Protein AF-A0A1X2G794-F1 (afdb_monomer_lite)

Foldseek 3Di:
DDDDDDDPDPPAALAADPCLVVVNDPCPPVDSHDNQQQSEADLCCLVVVDDPCPPVDSYHPPDDDPVNLVRLQVVQEADLCCLQVVDDPCPPSDSHDNDDDDPVVSVVVLVVFQADLCCLPVVDDPCPPSDSGDNDDDDPVSNVVSVVVVVVVVVD

InterPro domains:
  IPR000571 Zinc finger, CCCH-type [PF00642] (38-62)
  IPR000571 Zinc finger, CCCH-type [PS50103] (11-38)
  IPR000571 Zinc finger, CCCH-type [PS50103] (41-64)
  IPR000571 Zinc finger, CCCH-type [PS50103] (78-101)
  IPR000571 Zinc finger, CCCH-type [PS50103] (110-138)
  IPR000571 Zinc finger, CCCH-type [SM00356] (11-37)
  IPR000571 Zinc finger, CCCH-type [SM00356] (38-63)
  IPR000571 Zinc finger, CCCH-type [SM00356] (75-100)
  IPR000571 Zinc finger, CCCH-type [SM00356] (112-137)
  IPR036855 Zinc finger, CCCH-type superfamily [SSF90229] (11-36)
  IPR036855 Zinc finger, CCCH-type superfamily [SSF90229] (41-74)
  IPR036855 Zinc finger, CCCH-type superfamily [SSF90229] (78-112)
  IPR036855 Zinc finger, CCCH-type superfamily [SSF90229] (115-147)
  IPR041367 E3 ligase, CCCH-type zinc finger [PF18044] (15-36)
  IPR045124 Protein suppressor of sable-like [PTHR13119] (11-75)

Sequence (156 aa):
MKVPGHCNLPPRPTKLCKLFKSGSCSRGTNCAFSHDLKSQPCRFFFVGGECAAGDICSFSHEPLDNLGRQQLHEMTGPCRFYHFKGYCNMGDKCVFSHQPISSEKRAEMEQSLKPCKFYHIHGKCDIGENCFYLHGEATPESISNLHEEYDNFSSH

pLDDT: mean 86.46, std 13.09, range [35.19, 96.81]

Secondary structure (DSSP, 8-state):
--PPP---PPPPPSSB-HHHHTT----GGG-SSB--GGGSB-HHHHHHS--TTGGG-SSB-SPP-HHHHHHHHHHH-B-HHHHHHS--TTGGG-SSB-S---HHHHHHHHHTSPB-HHHHHHS--TTGGG-SSB-S---HHHHHHHHHHHHHHHT-

Structure (mmCIF, N/CA/C/O backbone):
data_AF-A0A1X2G794-F1
#
_entry.id   AF-A0A1X2G794-F1
#
loop_
_atom_site.group_PDB
_atom_site.id
_atom_site.type_symbol
_atom_site.label_atom_id
_atom_site.label_alt_id
_atom_site.label_comp_id
_atom_site.label_asym_id
_atom_site.label_entity_id
_atom_site.label_seq_id
_atom_site.pdbx_PDB_ins_code
_atom_site.Cartn_x
_atom_site.Cartn_y
_atom_site.Cartn_z
_atom_site.occupancy
_atom_site.B_iso_or_equiv
_atom_site.auth_seq_id
_atom_site.auth_comp_id
_atom_site.auth_asym_id
_atom_site.auth_atom_id
_atom_site.pdbx_PDB_model_num
ATOM 1 N N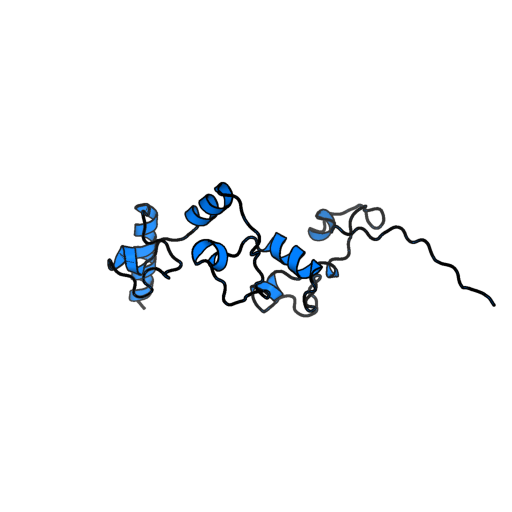 . MET A 1 1 ? 22.256 -32.342 -39.236 1.00 35.75 1 MET A N 1
ATOM 2 C CA . MET A 1 1 ? 21.762 -32.043 -37.874 1.00 35.75 1 MET A CA 1
ATOM 3 C C . MET A 1 1 ? 22.842 -31.248 -37.142 1.00 35.75 1 MET A C 1
ATOM 5 O O . MET A 1 1 ? 23.919 -31.786 -36.938 1.00 35.75 1 MET A O 1
ATOM 9 N N . LYS A 1 2 ? 22.619 -29.960 -36.847 1.00 35.19 2 LYS A N 1
ATOM 10 C CA . LYS A 1 2 ? 23.520 -29.100 -36.053 1.00 35.19 2 LYS A CA 1
ATOM 11 C C . LYS A 1 2 ? 22.662 -28.420 -34.986 1.00 35.19 2 LYS A C 1
ATOM 13 O O . LYS A 1 2 ? 21.820 -27.600 -35.329 1.00 35.19 2 LYS A O 1
ATOM 18 N N . VAL A 1 3 ? 22.836 -28.808 -33.727 1.00 41.78 3 VAL A N 1
ATOM 19 C CA . VAL A 1 3 ? 22.261 -28.107 -32.569 1.00 41.78 3 VAL A CA 1
ATOM 20 C C . VAL A 1 3 ? 23.121 -26.864 -32.281 1.00 41.78 3 VAL A C 1
ATOM 22 O O . VAL A 1 3 ? 24.334 -27.021 -32.130 1.00 41.78 3 VAL A O 1
ATOM 25 N N . PRO A 1 4 ? 22.564 -25.637 -32.260 1.00 47.09 4 PRO A N 1
ATOM 26 C CA . PRO A 1 4 ? 23.323 -24.435 -31.928 1.00 47.09 4 PRO A CA 1
ATOM 27 C C . PRO A 1 4 ? 23.530 -24.310 -30.412 1.00 47.09 4 PRO A C 1
ATOM 29 O O . PRO A 1 4 ? 22.667 -24.674 -29.616 1.00 47.09 4 PRO A O 1
ATOM 32 N N . GLY A 1 5 ? 24.718 -23.826 -30.042 1.00 44.41 5 GLY A N 1
ATOM 33 C CA . GLY A 1 5 ? 25.275 -23.856 -28.692 1.00 44.41 5 GLY A CA 1
ATOM 34 C C . GL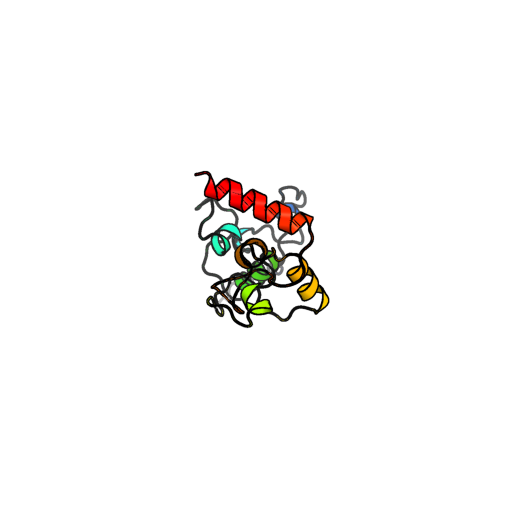Y A 1 5 ? 24.432 -23.166 -27.621 1.00 44.41 5 GLY A C 1
ATOM 35 O O . GLY A 1 5 ? 23.940 -22.054 -27.793 1.00 44.41 5 GLY A O 1
ATOM 36 N N . HIS A 1 6 ? 24.333 -23.828 -26.472 1.00 49.62 6 HIS A N 1
ATOM 37 C CA . HIS A 1 6 ? 23.849 -23.230 -25.239 1.00 49.62 6 HIS A CA 1
ATOM 38 C C . HIS A 1 6 ? 24.934 -22.296 -24.674 1.00 49.62 6 HIS A C 1
ATOM 40 O O . HIS A 1 6 ? 25.973 -22.728 -24.168 1.00 49.62 6 HIS A O 1
ATOM 46 N N . CYS A 1 7 ? 24.715 -20.987 -24.753 1.00 45.72 7 CYS A N 1
ATOM 47 C CA . CYS A 1 7 ? 25.519 -20.029 -24.005 1.00 45.72 7 CYS A CA 1
ATOM 48 C C . CYS A 1 7 ? 25.216 -20.225 -22.511 1.00 45.72 7 CYS A C 1
ATOM 50 O O . CYS A 1 7 ? 24.142 -19.848 -22.047 1.00 45.72 7 CYS A O 1
ATOM 52 N N . ASN A 1 8 ? 26.147 -20.828 -21.765 1.00 51.78 8 ASN A N 1
ATOM 53 C CA . ASN A 1 8 ? 26.119 -20.864 -20.300 1.00 51.78 8 ASN A CA 1
ATOM 54 C C . ASN A 1 8 ? 26.344 -19.438 -19.762 1.00 51.78 8 ASN A C 1
ATOM 56 O O . ASN A 1 8 ? 27.455 -19.078 -19.377 1.00 51.78 8 ASN A O 1
ATOM 60 N N . LEU A 1 9 ? 25.305 -18.599 -19.791 1.00 48.97 9 LEU A N 1
ATOM 61 C CA . LEU A 1 9 ? 25.305 -17.336 -19.058 1.00 48.97 9 LEU A CA 1
ATOM 62 C C . LEU A 1 9 ? 25.240 -17.640 -17.553 1.00 48.97 9 LEU A C 1
ATOM 64 O O . LEU A 1 9 ? 24.439 -18.489 -17.149 1.00 48.97 9 LEU A O 1
ATOM 68 N N . PRO A 1 10 ? 26.038 -16.954 -16.712 1.00 55.94 10 PRO A N 1
ATOM 69 C CA . PRO A 1 10 ? 25.895 -17.065 -15.268 1.00 55.94 10 PRO A CA 1
ATOM 70 C C . PRO A 1 10 ? 24.457 -16.695 -14.867 1.00 55.94 10 PRO A C 1
ATOM 72 O O . PRO A 1 10 ? 23.848 -15.827 -15.509 1.00 55.94 10 PRO A O 1
ATOM 75 N N . PRO A 1 11 ? 23.890 -17.342 -13.832 1.00 59.31 11 PRO A N 1
ATOM 76 C CA . PRO A 1 11 ? 22.534 -17.054 -13.392 1.00 59.31 11 PRO A CA 1
ATOM 77 C C . PRO A 1 11 ? 22.410 -15.561 -13.089 1.00 59.31 11 PRO A C 1
ATOM 79 O O . PRO A 1 11 ? 23.223 -14.996 -12.352 1.00 59.31 11 PRO A O 1
ATOM 82 N N . ARG A 1 12 ? 21.408 -14.909 -13.693 1.00 60.41 12 ARG A N 1
ATOM 83 C CA . ARG A 1 12 ? 21.161 -13.485 -13.456 1.00 60.41 12 ARG A CA 1
ATOM 84 C C . ARG A 1 12 ? 20.931 -13.281 -11.956 1.00 60.41 12 ARG A C 1
ATOM 86 O O . ARG A 1 12 ? 20.115 -14.007 -11.383 1.00 60.41 12 ARG A O 1
ATOM 93 N N . PRO A 1 13 ? 21.617 -12.320 -11.314 1.00 66.56 13 PRO A N 1
ATOM 94 C CA . PRO A 1 13 ? 21.385 -12.035 -9.909 1.00 66.56 13 PRO A CA 1
ATOM 95 C C . PRO A 1 13 ? 19.902 -11.733 -9.679 1.00 66.56 13 PRO A C 1
ATOM 97 O O . PRO A 1 13 ? 19.333 -10.875 -10.345 1.00 66.56 13 PRO A O 1
ATOM 100 N N . THR A 1 14 ? 19.260 -12.435 -8.751 1.00 70.44 14 THR A N 1
ATOM 101 C CA . THR A 1 14 ? 17.817 -12.277 -8.494 1.00 70.44 14 THR A CA 1
ATOM 102 C C . THR A 1 14 ? 17.508 -11.108 -7.562 1.00 70.44 14 THR A C 1
ATOM 104 O O . THR A 1 14 ? 16.396 -10.588 -7.560 1.00 70.44 14 THR A O 1
ATOM 107 N N . LYS A 1 15 ? 18.495 -10.668 -6.770 1.00 84.62 15 LYS A N 1
ATOM 108 C CA . LYS A 1 15 ? 18.364 -9.542 -5.839 1.00 84.62 15 LYS A CA 1
ATOM 109 C C . LYS A 1 15 ? 18.882 -8.253 -6.464 1.00 84.62 15 LYS A C 1
ATOM 111 O O . LYS A 1 15 ? 20.007 -8.208 -6.967 1.00 84.62 15 LYS A O 1
ATOM 116 N N . LEU A 1 16 ? 18.078 -7.195 -6.371 1.00 89.12 16 LEU A N 1
ATOM 117 C CA . LEU A 1 16 ? 18.432 -5.867 -6.859 1.00 89.12 16 LEU A CA 1
ATOM 118 C C . LEU A 1 16 ? 19.566 -5.245 -6.028 1.00 89.12 16 LEU A C 1
ATOM 120 O O . LEU A 1 16 ? 19.574 -5.291 -4.795 1.00 89.12 16 LEU A O 1
ATOM 124 N N . CYS A 1 17 ? 20.513 -4.612 -6.711 1.00 91.94 17 CYS A N 1
ATOM 125 C CA . CYS A 1 17 ? 21.590 -3.853 -6.101 1.00 91.94 17 CYS A CA 1
ATOM 126 C C . CYS A 1 17 ? 21.033 -2.597 -5.424 1.00 91.94 17 CYS A C 1
ATOM 128 O O . CYS A 1 17 ? 20.645 -1.633 -6.087 1.00 91.94 17 CYS A O 1
ATOM 130 N N . LYS A 1 18 ? 21.050 -2.576 -4.088 1.00 90.94 18 LYS A N 1
ATOM 131 C CA . LYS A 1 18 ? 20.590 -1.421 -3.298 1.00 90.94 18 LYS A CA 1
ATOM 132 C C . LYS A 1 18 ? 21.370 -0.140 -3.623 1.00 90.94 18 LYS A C 1
ATOM 134 O O . LYS A 1 18 ? 20.767 0.921 -3.711 1.00 90.94 18 LYS A O 1
ATOM 139 N N . LEU A 1 19 ? 22.680 -0.255 -3.866 1.00 93.19 19 LEU A N 1
ATOM 140 C CA . LEU A 1 19 ? 23.532 0.881 -4.239 1.00 93.19 19 LEU A CA 1
ATOM 141 C C . LEU A 1 19 ? 23.229 1.392 -5.649 1.00 93.19 19 LEU A C 1
ATOM 143 O O . LEU A 1 19 ? 23.341 2.581 -5.905 1.00 93.19 19 LEU A O 1
ATOM 147 N N . PHE A 1 20 ? 22.851 0.514 -6.580 1.00 92.94 20 PHE A N 1
ATOM 148 C CA . PHE A 1 20 ? 22.470 0.944 -7.925 1.00 92.94 20 PHE A CA 1
ATOM 149 C C . PHE A 1 20 ? 21.109 1.631 -7.895 1.00 92.94 20 PHE A C 1
ATOM 151 O O . PHE A 1 20 ? 20.944 2.682 -8.501 1.00 92.94 20 PHE A O 1
ATOM 158 N N . LYS A 1 21 ? 20.170 1.097 -7.101 1.00 90.19 21 LYS A N 1
ATOM 159 C CA . LYS A 1 21 ? 18.869 1.724 -6.845 1.00 90.19 21 LYS A CA 1
ATOM 160 C C . LYS A 1 21 ? 19.006 3.153 -6.303 1.00 90.19 21 LYS A C 1
ATOM 162 O O . LYS A 1 21 ? 18.188 3.994 -6.651 1.00 90.19 21 LYS A O 1
ATOM 167 N N . SER A 1 22 ? 20.021 3.430 -5.479 1.00 90.31 22 SER A N 1
ATOM 168 C CA . SER A 1 22 ? 20.318 4.778 -4.966 1.00 90.31 22 SER A CA 1
ATOM 169 C C . SER A 1 22 ? 21.245 5.610 -5.864 1.00 90.31 22 SER A C 1
ATOM 171 O O . SER A 1 22 ? 21.593 6.726 -5.492 1.00 90.31 22 SER A O 1
ATOM 173 N N . GLY A 1 23 ? 21.690 5.082 -7.010 1.00 91.06 23 GLY A N 1
ATOM 174 C CA . GLY A 1 23 ? 22.611 5.765 -7.928 1.00 91.06 23 GLY A CA 1
ATOM 175 C C . GLY A 1 23 ? 24.082 5.795 -7.489 1.00 91.06 23 GLY A C 1
ATOM 176 O O . GLY A 1 23 ? 24.887 6.488 -8.098 1.00 91.06 23 GLY A O 1
ATOM 177 N N . SER A 1 24 ? 24.466 5.050 -6.451 1.00 94.56 24 SER A N 1
ATOM 178 C CA . SER A 1 24 ? 25.805 5.090 -5.833 1.00 94.56 24 SER A CA 1
ATOM 179 C C . SER A 1 24 ? 26.680 3.868 -6.154 1.00 94.56 24 SER A C 1
ATOM 181 O O . SER A 1 24 ? 27.757 3.702 -5.582 1.00 94.56 24 SER A O 1
ATOM 183 N N . CYS A 1 25 ? 26.228 2.955 -7.020 1.00 94.50 25 CYS A N 1
ATOM 184 C CA . CYS A 1 25 ? 26.998 1.757 -7.359 1.00 94.50 25 CYS A CA 1
ATOM 185 C C . CYS A 1 25 ? 28.111 2.063 -8.368 1.00 94.50 25 CYS A C 1
ATOM 187 O O . CYS A 1 25 ? 27.838 2.360 -9.526 1.00 94.50 25 CYS A O 1
ATOM 189 N N . SER A 1 26 ? 29.366 1.875 -7.959 1.00 94.88 26 SER A N 1
ATOM 190 C CA . SER A 1 26 ? 30.551 2.000 -8.823 1.00 94.88 26 SER A CA 1
ATOM 191 C C . SER A 1 26 ? 31.018 0.676 -9.445 1.00 94.88 26 SER A C 1
ATOM 193 O O . SER A 1 26 ? 31.964 0.658 -10.226 1.00 94.88 26 SER A O 1
ATOM 195 N N . ARG A 1 27 ? 30.370 -0.453 -9.117 1.00 91.38 27 ARG A N 1
ATOM 196 C CA . ARG A 1 27 ? 30.805 -1.799 -9.544 1.00 91.38 27 ARG A CA 1
ATOM 197 C C . ARG A 1 27 ? 30.463 -2.136 -10.999 1.00 91.38 27 ARG A C 1
ATOM 199 O O . ARG A 1 27 ? 30.953 -3.140 -11.509 1.00 91.38 27 ARG A O 1
ATOM 206 N N . GLY A 1 28 ? 29.632 -1.325 -11.660 1.00 86.88 28 GLY A N 1
ATOM 207 C CA . GLY A 1 28 ? 29.249 -1.524 -13.060 1.00 86.88 28 GLY A CA 1
ATOM 208 C C . GLY A 1 28 ? 28.729 -2.939 -13.328 1.00 86.88 28 GLY A C 1
ATOM 209 O O . GLY A 1 28 ? 27.932 -3.472 -12.557 1.00 86.88 28 GLY A O 1
ATOM 210 N N . THR A 1 29 ? 29.216 -3.564 -14.398 1.00 86.50 29 THR A N 1
ATOM 211 C CA . THR A 1 29 ? 28.873 -4.942 -14.790 1.00 86.50 29 THR A CA 1
ATOM 212 C C . THR A 1 29 ? 29.458 -6.014 -13.869 1.00 86.50 29 THR A C 1
ATOM 214 O O . THR A 1 29 ? 28.998 -7.149 -13.899 1.00 86.50 29 THR A O 1
ATOM 217 N N . ASN A 1 30 ? 30.437 -5.666 -13.028 1.00 88.19 30 ASN A N 1
ATOM 218 C CA . ASN A 1 30 ? 31.047 -6.577 -12.052 1.00 88.19 30 ASN A CA 1
ATOM 219 C C . ASN A 1 30 ? 30.270 -6.618 -10.725 1.00 88.19 30 ASN A C 1
ATOM 221 O O . ASN A 1 30 ? 30.728 -7.200 -9.740 1.00 88.19 30 ASN A O 1
ATOM 225 N N . CYS A 1 31 ? 29.109 -5.963 -10.654 1.00 89.50 31 CYS A N 1
ATOM 226 C CA . CYS A 1 31 ? 28.261 -6.017 -9.478 1.00 89.50 31 CYS A CA 1
ATOM 227 C C . CYS A 1 31 ? 27.603 -7.397 -9.350 1.00 89.50 31 CYS A C 1
ATOM 229 O O . CYS A 1 31 ? 26.920 -7.853 -10.260 1.00 89.50 31 CYS A O 1
ATOM 231 N N . ALA A 1 32 ? 27.739 -8.034 -8.185 1.00 89.25 32 ALA A N 1
ATOM 232 C CA . ALA A 1 32 ? 27.111 -9.328 -7.902 1.00 89.25 32 ALA A CA 1
ATOM 233 C C . ALA A 1 32 ? 25.572 -9.268 -7.771 1.00 89.25 32 ALA A C 1
ATOM 235 O O . ALA A 1 32 ? 24.928 -10.293 -7.568 1.00 89.25 32 ALA A O 1
ATOM 236 N N . PHE A 1 33 ? 24.982 -8.074 -7.848 1.00 90.69 33 PHE A N 1
ATOM 237 C CA . PHE A 1 33 ? 23.552 -7.824 -7.694 1.00 90.69 33 PHE A CA 1
ATOM 238 C C . PHE A 1 33 ? 22.969 -7.235 -8.979 1.00 90.69 33 PHE A C 1
ATOM 240 O O . PHE A 1 33 ? 23.673 -6.586 -9.750 1.00 90.69 33 PHE A O 1
ATOM 247 N N . SER A 1 34 ? 21.664 -7.408 -9.188 1.00 89.25 34 SER A N 1
ATOM 248 C CA . SER A 1 34 ? 21.002 -6.952 -10.410 1.00 89.25 34 SER A CA 1
ATOM 249 C C . SER A 1 34 ? 20.936 -5.431 -10.473 1.00 89.25 34 SER A C 1
ATOM 251 O O . SER A 1 34 ? 20.600 -4.774 -9.487 1.00 89.25 34 SER A O 1
ATOM 253 N N . HIS A 1 35 ? 21.233 -4.868 -11.640 1.00 91.94 35 HIS A N 1
ATOM 254 C CA . HIS A 1 35 ? 20.990 -3.459 -11.963 1.00 91.94 35 HIS A CA 1
ATOM 255 C C . HIS A 1 35 ? 19.702 -3.276 -12.786 1.00 91.94 35 HIS A C 1
ATOM 257 O O . HIS A 1 35 ? 19.391 -2.174 -13.223 1.00 91.94 35 HIS A O 1
ATOM 263 N N . ASP A 1 36 ? 18.932 -4.345 -12.989 1.00 91.06 36 ASP A N 1
ATOM 264 C CA . ASP A 1 36 ? 17.662 -4.289 -13.702 1.00 91.06 36 ASP A CA 1
ATOM 265 C C . ASP A 1 36 ? 16.546 -3.789 -12.774 1.00 91.06 36 ASP A C 1
ATOM 267 O O . ASP A 1 36 ? 15.902 -4.567 -12.069 1.00 91.06 36 ASP A O 1
ATOM 271 N N . LEU A 1 37 ? 16.318 -2.474 -12.753 1.00 91.75 37 LEU A N 1
ATOM 272 C CA . LEU A 1 37 ? 15.247 -1.860 -11.958 1.00 91.75 37 LEU A CA 1
ATOM 273 C C . LEU A 1 37 ? 13.846 -2.272 -12.435 1.00 91.75 37 LEU A C 1
ATOM 275 O O . LEU A 1 37 ? 12.920 -2.297 -11.622 1.00 91.75 37 LEU A O 1
ATOM 279 N N . LYS A 1 38 ? 13.698 -2.675 -13.705 1.00 91.31 38 LYS A N 1
ATOM 280 C CA . LYS A 1 38 ? 12.435 -3.177 -14.263 1.00 91.31 38 LYS A CA 1
ATOM 281 C C . LYS A 1 38 ? 12.082 -4.569 -13.747 1.00 91.31 38 LYS A C 1
ATOM 283 O O . LYS A 1 38 ? 10.930 -4.969 -13.843 1.00 91.31 38 LYS A O 1
ATOM 288 N N . SER A 1 39 ? 13.015 -5.269 -13.104 1.00 88.56 39 SER A N 1
ATOM 289 C CA . SER A 1 39 ? 12.715 -6.505 -12.370 1.00 88.56 39 SER A CA 1
ATOM 290 C C . SER A 1 39 ? 11.984 -6.285 -11.036 1.00 88.56 39 SER A C 1
ATOM 292 O O . SER A 1 39 ? 11.666 -7.258 -10.358 1.00 88.56 39 SER A O 1
ATOM 294 N N . GLN A 1 40 ? 11.758 -5.033 -10.613 1.00 91.75 40 GLN A N 1
ATOM 295 C CA . GLN A 1 40 ? 11.012 -4.697 -9.398 1.00 91.75 40 GLN A CA 1
ATOM 296 C C . GLN A 1 40 ? 9.737 -3.915 -9.736 1.00 91.75 40 GLN A C 1
ATOM 298 O O . GLN A 1 40 ? 9.780 -3.007 -10.573 1.00 91.75 40 GLN A O 1
ATOM 303 N N . PRO A 1 41 ? 8.616 -4.185 -9.050 1.00 95.12 41 PRO A N 1
ATOM 304 C CA . PRO A 1 41 ? 7.388 -3.431 -9.247 1.00 95.12 41 PRO A CA 1
ATOM 305 C C . PRO A 1 41 ? 7.512 -2.005 -8.705 1.00 95.12 41 PRO A C 1
ATOM 307 O O . PRO A 1 41 ? 8.135 -1.746 -7.671 1.00 95.12 41 PRO A O 1
ATOM 310 N N . CYS A 1 42 ? 6.874 -1.058 -9.382 1.00 95.88 42 CYS A N 1
ATOM 311 C CA . CYS A 1 42 ? 6.789 0.316 -8.916 1.00 95.88 42 CYS A CA 1
ATOM 312 C C . CYS A 1 42 ? 5.804 0.414 -7.753 1.00 95.88 42 CYS A C 1
ATOM 314 O O . CYS A 1 42 ? 4.587 0.386 -7.939 1.00 95.88 42 CYS A O 1
ATOM 316 N N . ARG A 1 43 ? 6.328 0.593 -6.539 1.00 95.19 43 ARG A N 1
ATOM 317 C CA . ARG A 1 43 ? 5.498 0.784 -5.344 1.00 95.19 43 ARG A CA 1
ATOM 318 C C . ARG A 1 43 ? 4.450 1.886 -5.536 1.00 95.19 43 ARG A C 1
ATOM 320 O O . ARG A 1 43 ? 3.308 1.687 -5.150 1.00 95.19 43 ARG A O 1
ATOM 327 N N . PHE A 1 44 ? 4.835 3.038 -6.084 1.00 95.69 44 PHE A N 1
ATOM 328 C CA . PHE A 1 44 ? 3.933 4.187 -6.201 1.00 95.69 44 PHE A CA 1
ATOM 329 C C . PHE A 1 44 ? 2.762 3.898 -7.133 1.00 95.69 44 PHE A C 1
ATOM 331 O O . PHE A 1 44 ? 1.626 4.129 -6.743 1.00 95.69 44 PHE A O 1
ATOM 338 N N . PHE A 1 45 ? 3.032 3.275 -8.280 1.00 96.81 45 PHE A N 1
ATOM 339 C CA . PHE A 1 45 ? 1.992 2.867 -9.215 1.00 96.81 45 PHE A CA 1
ATOM 340 C C . PHE A 1 45 ? 0.994 1.895 -8.577 1.00 96.81 45 PHE A C 1
ATOM 342 O O . PHE A 1 45 ? -0.208 2.121 -8.632 1.00 96.81 45 PHE A O 1
ATOM 349 N N . PHE A 1 46 ? 1.475 0.843 -7.906 1.00 95.50 46 PHE A N 1
ATOM 350 C CA . PHE A 1 46 ? 0.573 -0.163 -7.339 1.00 95.50 46 PHE A CA 1
ATOM 351 C C . PHE A 1 46 ? -0.137 0.293 -6.061 1.00 95.50 46 PHE A C 1
ATOM 353 O O . PHE A 1 46 ? -1.275 -0.099 -5.830 1.00 95.50 46 PHE A O 1
ATOM 360 N N . VAL A 1 47 ? 0.507 1.104 -5.219 1.00 94.25 47 VAL A N 1
ATOM 361 C CA . VAL A 1 47 ? -0.091 1.574 -3.957 1.00 94.25 47 VAL A CA 1
ATOM 362 C C . VAL A 1 47 ? -0.964 2.809 -4.169 1.00 94.25 47 VAL A C 1
ATOM 364 O O . VAL A 1 47 ? -2.019 2.913 -3.553 1.00 94.25 47 VAL A O 1
ATOM 367 N N . GLY A 1 48 ? -0.517 3.749 -5.001 1.00 90.75 48 GLY A N 1
ATOM 368 C CA . GLY A 1 48 ? -1.198 5.018 -5.260 1.00 90.75 48 GLY A CA 1
ATOM 369 C C . GLY A 1 48 ? -2.115 5.002 -6.482 1.00 90.75 48 GLY A C 1
ATOM 370 O O . GLY A 1 48 ? -2.891 5.932 -6.653 1.00 90.75 48 GLY A O 1
ATOM 371 N N . GLY A 1 49 ? -2.035 3.977 -7.334 1.00 91.38 49 GLY A N 1
ATOM 372 C CA . GLY A 1 49 ? -2.763 3.900 -8.606 1.00 91.38 49 GLY A CA 1
ATOM 373 C C . GLY A 1 49 ? -2.094 4.666 -9.752 1.00 91.38 49 GLY A C 1
ATOM 374 O O . GLY A 1 49 ? -2.394 4.408 -10.914 1.00 91.38 49 GLY A O 1
ATOM 375 N N . GLU A 1 50 ? -1.153 5.561 -9.448 1.00 94.06 50 GLU A N 1
ATOM 376 C CA . GLU A 1 50 ? -0.414 6.351 -10.428 1.00 94.06 50 GLU A CA 1
ATOM 377 C C . GLU A 1 50 ? 1.067 6.489 -10.057 1.00 94.06 50 GLU A C 1
ATOM 379 O O . GLU A 1 50 ? 1.484 6.318 -8.909 1.00 94.06 50 GLU A O 1
ATOM 384 N N . CYS A 1 51 ? 1.893 6.803 -11.053 1.00 96.62 51 CYS A N 1
ATOM 385 C CA . CYS A 1 51 ? 3.299 7.116 -10.853 1.00 96.62 51 CYS A CA 1
ATOM 386 C C . CYS A 1 51 ? 3.622 8.431 -11.552 1.00 96.62 51 CYS A C 1
ATOM 388 O O . CYS A 1 51 ? 3.450 8.538 -12.762 1.00 96.62 51 CYS A O 1
ATOM 390 N N . ALA A 1 52 ? 4.170 9.396 -10.812 1.00 96.62 52 ALA A N 1
ATOM 391 C CA . ALA A 1 52 ? 4.564 10.698 -11.357 1.00 96.62 52 ALA A CA 1
ATOM 392 C C . ALA A 1 52 ? 5.604 10.598 -12.489 1.00 96.62 52 ALA A C 1
ATOM 394 O O . ALA A 1 52 ? 5.692 11.484 -13.332 1.00 96.62 52 ALA A O 1
ATOM 395 N N . ALA A 1 53 ? 6.387 9.515 -12.522 1.00 94.88 53 ALA A N 1
ATOM 396 C CA . ALA A 1 53 ? 7.344 9.255 -13.592 1.00 94.88 53 ALA A CA 1
ATOM 397 C C . ALA A 1 53 ? 6.704 8.625 -14.844 1.00 94.88 53 ALA A C 1
ATOM 399 O O . ALA A 1 53 ? 7.407 8.438 -15.829 1.00 94.88 53 ALA A O 1
ATOM 400 N N . GLY A 1 54 ? 5.413 8.274 -14.832 1.00 93.69 54 GLY A N 1
ATOM 401 C CA . GLY A 1 54 ? 4.709 7.703 -15.985 1.00 93.69 54 GLY A CA 1
ATOM 402 C C . GLY A 1 54 ? 5.511 6.604 -16.692 1.00 93.69 54 GLY A C 1
ATOM 403 O O . GLY A 1 54 ? 6.051 5.699 -16.048 1.00 93.69 54 GLY A O 1
ATOM 404 N N . ASP A 1 55 ? 5.649 6.732 -18.010 1.00 92.94 55 ASP A N 1
ATOM 405 C CA . ASP A 1 55 ? 6.355 5.763 -18.858 1.00 92.94 55 ASP A CA 1
ATOM 406 C C . ASP A 1 55 ? 7.885 5.791 -18.698 1.00 92.94 55 ASP A C 1
ATOM 408 O O . ASP A 1 55 ? 8.558 4.803 -18.997 1.00 92.94 55 ASP A O 1
ATOM 412 N N . ILE A 1 56 ? 8.454 6.885 -18.172 1.00 94.38 56 ILE A N 1
ATOM 413 C CA . ILE A 1 56 ? 9.901 6.998 -17.913 1.00 94.38 56 ILE A CA 1
ATOM 414 C C . ILE A 1 56 ? 10.312 6.395 -16.562 1.00 94.38 56 ILE A C 1
ATOM 416 O O . ILE A 1 56 ? 11.490 6.414 -16.205 1.00 94.38 56 ILE A O 1
ATOM 420 N N . CYS A 1 57 ? 9.361 5.854 -15.794 1.00 95.88 57 CYS A N 1
ATOM 421 C CA . CYS A 1 57 ? 9.638 5.183 -14.530 1.00 95.88 57 CYS A CA 1
ATOM 422 C C . CYS A 1 57 ? 10.654 4.047 -14.721 1.00 95.88 57 CYS A C 1
ATOM 424 O O . CYS A 1 57 ? 10.477 3.193 -15.585 1.00 95.88 57 CYS A O 1
ATOM 426 N N . SER A 1 58 ? 11.693 3.974 -13.887 1.00 94.44 58 SER A N 1
ATOM 427 C CA . SER A 1 58 ? 12.702 2.904 -13.967 1.00 94.44 58 SER A CA 1
ATOM 428 C C . SER A 1 58 ? 12.218 1.553 -13.425 1.00 94.44 58 SER A C 1
ATOM 430 O O . SER A 1 58 ? 12.858 0.535 -13.672 1.00 94.44 58 SER A O 1
ATOM 432 N N . PHE A 1 59 ? 11.101 1.532 -12.695 1.00 95.25 59 PHE A N 1
ATOM 433 C CA . PHE A 1 59 ? 10.484 0.327 -12.132 1.00 95.25 59 PHE A CA 1
ATOM 434 C C . PHE A 1 59 ? 9.363 -0.201 -13.039 1.00 95.25 59 PHE A C 1
ATOM 436 O O . PHE A 1 59 ? 8.947 0.465 -13.992 1.00 95.25 59 PHE A O 1
ATOM 443 N N . SER A 1 60 ? 8.895 -1.421 -12.783 1.00 95.25 60 SER A N 1
ATOM 444 C CA . SER A 1 60 ? 7.850 -2.056 -13.589 1.00 95.25 60 SER A CA 1
ATOM 445 C C . SER A 1 60 ? 6.448 -1.571 -13.222 1.00 95.25 60 SER A C 1
ATOM 447 O O . SER A 1 60 ? 6.097 -1.529 -12.040 1.00 95.25 60 SER A O 1
ATOM 449 N N . HIS A 1 61 ? 5.647 -1.244 -14.238 1.00 96.19 61 HIS A N 1
ATOM 450 C CA . HIS A 1 61 ? 4.192 -1.051 -14.144 1.00 96.19 61 HIS A CA 1
ATOM 451 C C . HIS A 1 61 ? 3.420 -2.245 -14.730 1.00 96.19 61 HIS A C 1
ATOM 453 O O . HIS A 1 61 ? 2.191 -2.232 -14.749 1.00 96.19 61 HIS A O 1
ATOM 459 N N . GLU A 1 62 ? 4.129 -3.282 -15.189 1.00 94.56 62 GLU A N 1
ATOM 460 C CA . GLU A 1 62 ? 3.512 -4.481 -15.752 1.00 94.56 62 GLU A CA 1
ATOM 461 C C . GLU A 1 62 ? 2.707 -5.239 -14.691 1.00 94.56 62 GLU A C 1
ATOM 463 O O . GLU A 1 62 ? 3.085 -5.221 -13.513 1.00 94.56 62 GLU A O 1
ATOM 468 N N . PRO A 1 63 ? 1.626 -5.941 -15.081 1.00 94.00 63 PRO A N 1
ATOM 469 C CA . PRO A 1 63 ? 0.838 -6.749 -14.161 1.00 94.00 63 PRO A CA 1
ATOM 470 C C . PRO A 1 63 ? 1.709 -7.653 -13.282 1.00 94.00 63 PRO A C 1
ATOM 472 O O . PRO A 1 63 ? 2.600 -8.351 -13.762 1.00 94.00 63 PRO A O 1
ATOM 475 N N . LEU A 1 64 ? 1.433 -7.641 -11.977 1.00 92.69 64 LEU A N 1
ATOM 476 C CA . LEU A 1 64 ? 2.208 -8.403 -11.002 1.00 92.69 64 LEU A CA 1
ATOM 477 C C . LEU A 1 64 ? 1.995 -9.904 -11.195 1.00 92.69 64 LEU A C 1
ATOM 479 O O . LEU A 1 64 ? 0.875 -10.403 -11.048 1.00 92.69 64 LEU A O 1
ATOM 483 N N . ASP A 1 65 ? 3.089 -10.621 -11.420 1.00 91.69 65 ASP A N 1
ATOM 484 C CA . ASP A 1 65 ? 3.154 -12.055 -11.181 1.00 91.69 65 ASP A CA 1
ATOM 485 C C . ASP A 1 65 ? 3.343 -12.349 -9.676 1.00 91.69 65 ASP A C 1
ATOM 487 O O . ASP A 1 65 ? 3.348 -11.452 -8.823 1.00 91.69 65 ASP A O 1
ATOM 491 N N . ASN A 1 66 ? 3.484 -13.628 -9.322 1.00 90.44 66 ASN A N 1
ATOM 492 C CA . ASN A 1 66 ? 3.648 -14.039 -7.924 1.00 90.44 66 ASN A CA 1
ATOM 493 C C . ASN A 1 66 ? 4.916 -13.449 -7.284 1.00 90.44 66 ASN A C 1
ATOM 495 O O . ASN A 1 66 ? 4.888 -13.051 -6.118 1.00 90.44 66 ASN A O 1
ATOM 499 N N . LEU A 1 67 ? 6.015 -13.366 -8.041 1.00 90.00 67 LEU A N 1
ATOM 500 C CA . LEU A 1 67 ? 7.285 -12.841 -7.546 1.00 90.00 67 LEU A CA 1
ATOM 501 C C . LEU A 1 67 ? 7.209 -11.324 -7.342 1.00 90.00 67 LEU A C 1
ATOM 503 O O . LEU A 1 67 ? 7.594 -10.824 -6.286 1.00 90.00 67 LEU A O 1
ATOM 507 N N . GLY A 1 68 ? 6.662 -10.598 -8.315 1.00 91.75 68 GLY A N 1
ATOM 508 C CA . GLY A 1 68 ? 6.417 -9.166 -8.234 1.00 91.75 68 GLY A CA 1
ATOM 509 C C . GLY A 1 68 ? 5.487 -8.827 -7.074 1.00 91.75 68 GLY A C 1
ATOM 510 O O . GLY A 1 68 ? 5.761 -7.899 -6.318 1.00 91.75 68 GLY A O 1
ATOM 511 N N . ARG A 1 69 ? 4.431 -9.618 -6.843 1.00 93.19 69 ARG A N 1
ATOM 512 C CA . ARG A 1 69 ? 3.564 -9.430 -5.671 1.00 93.19 69 ARG A CA 1
ATOM 513 C C . ARG A 1 69 ? 4.330 -9.604 -4.361 1.00 93.19 69 ARG A C 1
ATOM 515 O O . ARG A 1 69 ? 4.196 -8.762 -3.478 1.00 93.19 69 ARG A O 1
ATOM 522 N N . GLN A 1 70 ? 5.165 -10.636 -4.245 1.00 92.25 70 GLN A N 1
ATOM 523 C CA . GLN A 1 70 ? 5.987 -10.849 -3.051 1.00 92.25 70 GLN A CA 1
ATOM 524 C C . GLN A 1 70 ? 6.958 -9.683 -2.805 1.00 92.25 70 GLN A C 1
ATOM 526 O O . GLN A 1 70 ? 7.075 -9.200 -1.680 1.00 92.25 70 GLN A O 1
ATOM 531 N N . GLN A 1 71 ? 7.619 -9.193 -3.854 1.00 92.69 71 GLN A N 1
ATOM 532 C CA . GLN A 1 71 ? 8.516 -8.036 -3.770 1.00 92.69 71 GLN A CA 1
ATOM 533 C C . GLN A 1 71 ? 7.767 -6.763 -3.368 1.00 92.69 71 GLN A C 1
ATOM 535 O O . GLN A 1 71 ? 8.258 -5.974 -2.560 1.00 92.69 71 GLN A O 1
ATOM 540 N N . LEU A 1 72 ? 6.560 -6.560 -3.904 1.00 94.44 72 LEU A N 1
ATOM 541 C CA . LEU A 1 72 ? 5.710 -5.442 -3.516 1.00 94.44 72 LEU A CA 1
ATOM 542 C C . LEU A 1 72 ? 5.331 -5.530 -2.035 1.00 94.44 72 LEU A C 1
ATOM 544 O O . LEU A 1 72 ? 5.494 -4.544 -1.320 1.00 94.44 72 LEU A O 1
ATOM 548 N N . HIS A 1 73 ? 4.920 -6.711 -1.569 1.00 95.56 73 HIS A N 1
ATOM 549 C CA . HIS A 1 73 ? 4.570 -6.980 -0.171 1.00 95.56 73 HIS A CA 1
ATOM 550 C C . HIS A 1 73 ? 5.725 -6.711 0.796 1.00 95.56 73 HIS A C 1
ATOM 552 O O . HIS A 1 73 ? 5.498 -6.150 1.869 1.00 95.56 73 HIS A O 1
ATOM 558 N N . GLU A 1 74 ? 6.961 -7.040 0.412 1.00 92.62 74 GLU A N 1
ATOM 559 C CA . GLU A 1 74 ? 8.162 -6.715 1.194 1.00 92.62 74 GLU A CA 1
ATOM 560 C C . GLU A 1 74 ? 8.361 -5.195 1.327 1.00 92.62 74 GLU A C 1
ATOM 562 O O . GLU A 1 74 ? 8.778 -4.706 2.376 1.00 92.62 74 GLU A O 1
ATOM 567 N N . MET A 1 75 ? 8.003 -4.422 0.296 1.00 92.00 75 MET A N 1
ATOM 568 C CA . MET A 1 75 ? 8.080 -2.961 0.342 1.00 92.00 75 MET A CA 1
ATOM 569 C C . MET A 1 75 ? 6.916 -2.327 1.115 1.00 92.00 75 MET A C 1
ATOM 571 O O . MET A 1 75 ? 7.108 -1.323 1.802 1.00 92.00 75 MET A O 1
ATOM 575 N N . THR A 1 76 ? 5.687 -2.819 0.959 1.00 93.50 76 THR A N 1
ATOM 576 C CA . THR A 1 76 ? 4.458 -2.247 1.553 1.00 93.50 76 THR A CA 1
ATOM 577 C C . THR A 1 76 ? 4.232 -2.645 2.994 1.00 93.50 76 THR A C 1
ATOM 579 O O . THR A 1 76 ? 3.602 -1.887 3.729 1.00 93.50 76 THR A O 1
ATOM 582 N N . GLY A 1 77 ? 4.757 -3.799 3.395 1.00 94.12 77 GLY A N 1
ATOM 583 C CA . GLY A 1 77 ? 4.521 -4.364 4.708 1.00 94.12 77 GLY A CA 1
ATOM 584 C C . GLY A 1 77 ? 3.123 -4.985 4.850 1.00 94.12 77 GLY A C 1
ATOM 585 O O . GLY A 1 77 ? 2.413 -5.186 3.855 1.00 94.12 77 GLY A O 1
ATOM 586 N N . PRO A 1 78 ? 2.742 -5.331 6.091 1.00 95.62 78 PRO A N 1
ATOM 587 C CA . PRO A 1 78 ? 1.506 -6.042 6.399 1.00 95.62 78 PRO A CA 1
ATOM 588 C C . PRO A 1 78 ? 0.249 -5.188 6.208 1.00 95.62 78 PRO A C 1
ATOM 590 O O . PRO A 1 78 ? 0.213 -3.989 6.496 1.00 95.62 78 PRO A O 1
ATOM 593 N N . CYS A 1 79 ? -0.819 -5.834 5.755 1.00 94.88 79 CYS A N 1
ATOM 594 C CA . CYS A 1 79 ? -2.124 -5.228 5.554 1.00 94.88 79 CYS A CA 1
ATOM 595 C C . CYS A 1 79 ? -2.803 -4.971 6.898 1.00 94.88 79 CYS A C 1
ATOM 597 O O . CYS A 1 79 ? -3.250 -5.898 7.576 1.00 94.88 79 CYS A O 1
ATOM 599 N N . ARG A 1 80 ? -2.943 -3.698 7.267 1.00 91.75 80 ARG A N 1
ATOM 600 C CA . ARG A 1 80 ? -3.608 -3.319 8.520 1.00 91.75 80 ARG A CA 1
ATOM 601 C C . ARG A 1 80 ? -5.049 -3.835 8.586 1.00 91.75 80 ARG A C 1
ATOM 603 O O . ARG A 1 80 ? -5.439 -4.396 9.599 1.00 91.75 80 ARG A O 1
ATOM 610 N N . PHE A 1 81 ? -5.823 -3.717 7.506 1.00 90.81 81 PHE A N 1
ATOM 611 C CA . PHE A 1 81 ? -7.210 -4.198 7.493 1.00 90.81 81 PHE A CA 1
ATOM 612 C C . PHE A 1 81 ? -7.303 -5.699 7.763 1.00 90.81 81 PHE A C 1
ATOM 614 O O . PHE A 1 81 ? -8.073 -6.109 8.623 1.00 90.81 81 PHE A O 1
ATOM 621 N N . TYR A 1 82 ? -6.459 -6.501 7.114 1.00 93.62 82 TYR A N 1
ATOM 622 C CA . TYR A 1 82 ? -6.448 -7.943 7.327 1.00 93.62 82 TYR A CA 1
ATOM 623 C C . TYR A 1 82 ? -6.087 -8.313 8.772 1.00 93.62 82 TYR A C 1
ATOM 625 O O . TYR A 1 82 ? -6.787 -9.105 9.391 1.00 93.62 82 TYR A O 1
ATOM 633 N N . HIS A 1 83 ? -5.044 -7.703 9.344 1.00 91.56 83 HIS A N 1
ATOM 634 C CA . HIS A 1 83 ? -4.576 -8.062 10.689 1.00 91.56 83 HIS A CA 1
ATOM 635 C C . HIS A 1 83 ? -5.410 -7.481 11.844 1.00 91.56 83 HIS A C 1
ATOM 637 O O . HIS A 1 83 ? -5.389 -8.049 12.939 1.00 91.56 83 HIS A O 1
ATOM 643 N N . PHE A 1 84 ? -6.130 -6.376 11.623 1.00 86.31 84 PHE A N 1
ATOM 644 C CA . PHE A 1 84 ? -6.957 -5.736 12.654 1.00 86.31 84 PHE A CA 1
ATOM 645 C C . PHE A 1 84 ? -8.449 -6.035 12.508 1.00 86.31 84 PHE A C 1
ATOM 647 O O . PHE A 1 84 ? -9.098 -6.304 13.510 1.00 86.31 84 PHE A O 1
ATOM 654 N N . LYS A 1 85 ? -8.991 -6.049 11.283 1.00 85.38 85 LYS A N 1
ATOM 655 C CA . LYS A 1 85 ? -10.406 -6.388 11.038 1.00 85.38 85 LYS A CA 1
ATOM 656 C C . LYS A 1 85 ? -10.636 -7.873 10.757 1.00 85.38 85 LYS A C 1
ATOM 658 O O . LYS A 1 85 ? -11.780 -8.308 10.709 1.00 85.38 85 LYS A O 1
ATOM 663 N N . GLY A 1 86 ? -9.575 -8.642 10.508 1.00 88.44 86 GLY A N 1
ATOM 664 C CA . GLY A 1 86 ? -9.660 -10.056 10.129 1.00 88.44 86 GLY A CA 1
ATOM 665 C C . GLY A 1 86 ? -9.978 -10.298 8.650 1.00 88.44 86 GLY A C 1
ATOM 666 O O . GLY A 1 86 ? -9.969 -11.443 8.208 1.00 88.44 86 GLY A O 1
ATOM 667 N N . TYR A 1 87 ? -10.240 -9.249 7.862 1.00 90.75 87 TYR A N 1
ATOM 668 C CA . TYR A 1 87 ? -10.518 -9.363 6.431 1.00 90.75 87 TYR A CA 1
ATOM 669 C C . TYR A 1 87 ? -9.972 -8.172 5.636 1.00 90.75 87 TYR A C 1
ATOM 671 O O . TYR A 1 87 ? -9.739 -7.081 6.157 1.00 90.75 87 TYR A O 1
ATOM 679 N N . CYS A 1 88 ? -9.779 -8.383 4.334 1.00 93.94 88 CYS A N 1
ATOM 680 C CA . CYS A 1 88 ? -9.396 -7.342 3.390 1.00 93.94 88 CYS A CA 1
ATOM 681 C C . CYS A 1 88 ? -10.232 -7.460 2.115 1.00 93.94 88 CYS A C 1
ATOM 683 O O . CYS A 1 88 ? -10.222 -8.497 1.455 1.00 93.94 88 CYS A O 1
ATOM 685 N N . ASN A 1 89 ? -10.891 -6.368 1.725 1.00 92.06 89 ASN A N 1
ATOM 686 C CA . ASN A 1 89 ? -11.747 -6.329 0.533 1.00 92.06 89 ASN A CA 1
ATOM 687 C C . ASN A 1 89 ? -10.970 -6.480 -0.785 1.00 92.06 89 ASN A C 1
ATOM 689 O O . ASN A 1 89 ? -11.560 -6.782 -1.816 1.00 92.06 89 ASN A O 1
ATOM 693 N N . MET A 1 90 ? -9.649 -6.275 -0.767 1.00 92.00 90 MET A N 1
ATOM 694 C CA . MET A 1 90 ? -8.792 -6.483 -1.939 1.00 92.00 90 MET A CA 1
ATOM 695 C C . MET A 1 90 ? -8.441 -7.961 -2.166 1.00 92.00 90 MET A C 1
ATOM 697 O O . MET A 1 90 ? -7.912 -8.298 -3.226 1.00 92.00 90 MET A O 1
ATOM 701 N N . GLY A 1 91 ? -8.729 -8.839 -1.195 1.00 91.56 91 GLY A N 1
ATOM 702 C CA . GLY A 1 91 ? -8.427 -10.268 -1.271 1.00 91.56 91 GLY A CA 1
ATOM 703 C C . GLY A 1 91 ? -6.975 -10.521 -1.674 1.00 91.56 91 GLY A C 1
ATOM 704 O O . GLY A 1 91 ? -6.059 -9.849 -1.196 1.00 91.56 91 GLY A O 1
ATOM 705 N N . ASP A 1 92 ? -6.769 -11.439 -2.616 1.00 90.75 92 ASP A N 1
ATOM 706 C CA . ASP A 1 92 ? -5.433 -11.783 -3.109 1.00 90.75 92 ASP A CA 1
ATOM 707 C C . ASP A 1 92 ? -4.752 -10.632 -3.853 1.00 90.75 92 ASP A C 1
ATOM 709 O O . ASP A 1 92 ? -3.527 -10.557 -3.882 1.00 90.75 92 ASP A O 1
ATOM 713 N N . LYS A 1 93 ? -5.522 -9.705 -4.433 1.00 91.06 93 LYS A N 1
ATOM 714 C CA . LYS A 1 93 ? -4.985 -8.541 -5.154 1.00 91.06 93 LYS A CA 1
ATOM 715 C C . LYS A 1 93 ? -4.477 -7.446 -4.212 1.00 91.06 93 LYS A C 1
ATOM 717 O O . LYS A 1 93 ? -4.002 -6.421 -4.695 1.00 91.06 93 LYS A O 1
ATOM 722 N N . CYS A 1 94 ? -4.577 -7.638 -2.895 1.00 95.31 94 CYS A N 1
ATOM 723 C CA . CYS A 1 94 ? -4.067 -6.685 -1.923 1.00 95.31 94 CYS A CA 1
ATOM 724 C C . CYS A 1 94 ? -2.584 -6.405 -2.173 1.00 95.31 94 CYS A C 1
ATOM 726 O O . CYS A 1 94 ? -1.759 -7.314 -2.264 1.00 95.31 94 CYS A O 1
ATOM 728 N N . VAL A 1 95 ? -2.244 -5.122 -2.262 1.00 95.44 95 VAL A N 1
ATOM 729 C CA . VAL A 1 95 ? -0.862 -4.665 -2.439 1.00 95.44 95 VAL A CA 1
ATOM 730 C C . VAL A 1 95 ? -0.054 -4.733 -1.148 1.00 95.44 95 VAL A C 1
ATOM 732 O O . VAL A 1 95 ? 1.148 -4.527 -1.195 1.00 95.44 95 VAL A O 1
ATOM 735 N N . PHE A 1 96 ? -0.696 -5.049 -0.020 1.00 96.12 96 PHE A N 1
ATOM 736 C CA . PHE A 1 96 ? -0.072 -5.292 1.277 1.00 96.12 96 PHE A CA 1
ATOM 737 C C . PHE A 1 96 ? -0.080 -6.787 1.614 1.00 96.12 96 PHE A C 1
ATOM 739 O O . PHE A 1 96 ? -0.939 -7.537 1.152 1.00 96.12 96 PHE A O 1
ATOM 746 N N . SER A 1 97 ? 0.851 -7.217 2.463 1.00 96.38 97 SER A N 1
ATOM 747 C CA . SER A 1 97 ? 0.988 -8.626 2.838 1.00 96.38 97 SER A CA 1
ATOM 748 C C . SER A 1 97 ? -0.136 -9.097 3.768 1.00 96.38 97 SER A C 1
ATOM 750 O O . SER A 1 97 ? -0.471 -8.408 4.730 1.00 96.38 97 SER A O 1
ATOM 752 N N . HIS A 1 98 ? -0.675 -10.293 3.517 1.00 95.94 98 HIS A N 1
ATOM 753 C CA . HIS A 1 98 ? -1.562 -11.033 4.435 1.00 95.94 98 HIS A CA 1
ATOM 754 C C . HIS A 1 98 ? -0.837 -12.179 5.158 1.00 95.94 98 HIS A C 1
ATOM 756 O O . HIS A 1 98 ? -1.470 -12.999 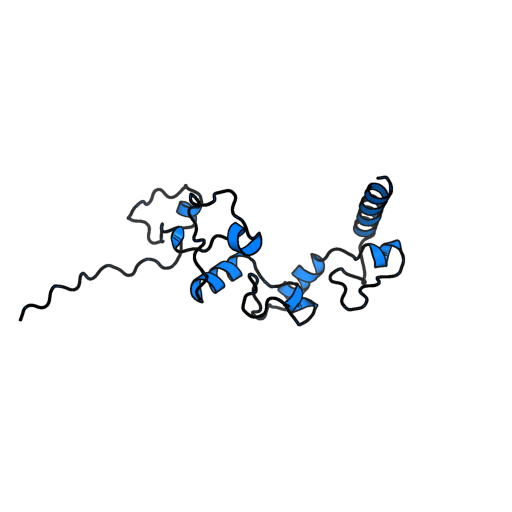5.822 1.00 95.94 98 HIS A O 1
ATOM 762 N N . GLN A 1 99 ? 0.488 -12.273 5.007 1.00 94.50 99 GLN A N 1
ATOM 763 C CA . GLN A 1 99 ? 1.265 -13.302 5.690 1.00 94.50 99 GLN A CA 1
ATOM 764 C C . GLN A 1 99 ? 1.189 -13.108 7.209 1.00 94.50 99 GLN A C 1
ATOM 766 O O . GLN A 1 99 ? 1.141 -11.965 7.670 1.00 94.50 99 GLN A O 1
ATOM 771 N N . PRO A 1 100 ? 1.198 -14.198 7.997 1.00 95.00 100 PRO A N 1
ATOM 772 C CA . PRO A 1 100 ? 1.256 -14.103 9.448 1.00 95.00 100 PRO A CA 1
ATOM 773 C C . PRO A 1 100 ? 2.399 -13.190 9.911 1.00 95.00 100 PRO A C 1
ATOM 775 O O . PRO A 1 100 ? 3.513 -13.254 9.389 1.00 95.00 100 PRO A O 1
ATOM 778 N N . ILE A 1 101 ? 2.112 -12.350 10.903 1.00 95.12 101 ILE A N 1
ATOM 779 C CA . ILE A 1 101 ? 3.089 -11.475 11.557 1.00 95.12 101 ILE A CA 1
ATOM 780 C C . ILE A 1 101 ? 3.256 -11.898 13.014 1.00 95.12 101 ILE A C 1
ATOM 782 O O . ILE A 1 101 ? 2.357 -12.514 13.588 1.00 95.12 101 ILE A O 1
ATOM 786 N N . SER A 1 102 ? 4.398 -11.564 13.613 1.00 95.81 102 SER A N 1
ATOM 787 C CA . SER A 1 102 ? 4.637 -11.857 15.026 1.00 95.81 102 SER A CA 1
ATOM 788 C C . SER A 1 102 ? 3.760 -10.995 15.943 1.00 95.81 102 SER A C 1
ATOM 790 O O . SER A 1 102 ? 3.265 -9.934 15.542 1.00 95.81 102 SER A O 1
ATOM 792 N N . SER A 1 103 ? 3.584 -11.444 17.186 1.00 92.25 103 SER A N 1
ATOM 793 C CA . SER A 1 103 ? 2.883 -10.704 18.242 1.00 92.25 103 SER A CA 1
ATOM 794 C C . SER A 1 103 ? 3.469 -9.311 18.449 1.00 92.25 103 SER A C 1
ATOM 796 O O . SER A 1 103 ? 2.727 -8.338 18.555 1.00 92.25 103 SER A O 1
ATOM 798 N N . GLU A 1 104 ? 4.796 -9.204 18.429 1.00 94.50 104 GLU A N 1
ATOM 799 C CA . GLU A 1 104 ? 5.523 -7.947 18.615 1.00 94.50 104 GLU A CA 1
ATOM 800 C C . GLU A 1 104 ? 5.220 -7.005 17.455 1.00 94.50 104 GLU A C 1
ATOM 802 O O . GLU A 1 104 ? 4.871 -5.845 17.666 1.00 94.50 104 GLU A O 1
ATOM 807 N N . LYS A 1 105 ? 5.251 -7.522 16.217 1.00 92.50 105 LYS A N 1
ATOM 808 C CA . LYS A 1 105 ? 4.968 -6.694 15.047 1.00 92.50 105 LYS A CA 1
ATOM 809 C C . LYS A 1 105 ? 3.522 -6.211 15.018 1.00 92.50 105 LYS A C 1
ATOM 811 O O . LYS A 1 105 ? 3.264 -5.078 14.615 1.00 92.50 105 LYS A O 1
ATOM 816 N N . ARG A 1 106 ? 2.583 -7.053 15.456 1.00 90.50 106 ARG A N 1
ATOM 817 C CA . ARG A 1 106 ? 1.173 -6.674 15.599 1.00 90.50 106 ARG A CA 1
ATOM 818 C C . ARG A 1 106 ? 1.006 -5.559 16.633 1.00 90.50 106 ARG A C 1
ATOM 820 O O . ARG A 1 106 ? 0.339 -4.575 16.327 1.00 90.50 106 ARG A O 1
ATOM 827 N N . ALA A 1 107 ? 1.656 -5.674 17.791 1.00 88.81 107 ALA A N 1
ATOM 828 C CA . ALA A 1 107 ? 1.617 -4.657 18.840 1.00 88.81 107 ALA A CA 1
ATOM 829 C C . ALA A 1 107 ? 2.238 -3.323 18.384 1.00 88.81 107 ALA A C 1
ATOM 831 O O . ALA A 1 107 ? 1.636 -2.271 18.579 1.00 88.81 107 ALA A O 1
ATOM 832 N N . GLU A 1 108 ? 3.389 -3.347 17.699 1.00 90.50 108 GLU A N 1
ATOM 833 C CA . GLU A 1 108 ? 3.988 -2.144 17.094 1.00 90.50 108 GLU A CA 1
ATOM 834 C C . GLU A 1 108 ? 3.028 -1.454 16.114 1.00 90.50 108 GLU A C 1
ATOM 836 O O . GLU A 1 108 ? 2.916 -0.228 16.076 1.00 90.50 108 GLU A O 1
ATOM 841 N N . MET A 1 109 ? 2.330 -2.240 15.289 1.00 88.06 109 MET A N 1
ATOM 842 C CA . MET A 1 109 ? 1.355 -1.697 14.347 1.00 88.06 109 MET A CA 1
ATOM 843 C C . MET A 1 109 ? 0.166 -1.070 15.067 1.00 88.06 109 MET A C 1
ATOM 845 O O . MET A 1 109 ? -0.303 -0.024 14.624 1.00 88.06 109 MET A O 1
ATOM 849 N N . GLU A 1 110 ? -0.301 -1.691 16.146 1.00 83.75 110 GLU A N 1
ATOM 850 C CA . GLU A 1 110 ? -1.425 -1.222 16.957 1.00 83.75 110 GLU A CA 1
ATOM 851 C C . GLU A 1 110 ? -1.097 0.112 17.629 1.00 83.75 110 GLU A C 1
ATOM 853 O O . GLU A 1 110 ? -1.881 1.049 17.535 1.00 83.75 110 GLU A O 1
ATOM 858 N N . GLN A 1 111 ? 0.123 0.256 18.154 1.00 84.00 111 GLN A N 1
ATOM 859 C CA . GLN A 1 111 ? 0.639 1.523 18.689 1.00 84.00 111 GLN A CA 1
ATOM 860 C C . GLN A 1 111 ? 0.735 2.632 17.629 1.00 84.00 111 GLN A C 1
ATOM 862 O O . GLN A 1 111 ? 0.710 3.813 17.960 1.00 84.00 111 GLN A O 1
ATOM 867 N N . SER A 1 112 ? 0.841 2.272 16.344 1.00 85.06 112 SER A N 1
ATOM 868 C CA . SER A 1 112 ? 0.840 3.238 15.237 1.00 85.06 112 SER A CA 1
ATOM 869 C C . SER A 1 112 ? -0.562 3.643 14.763 1.00 85.06 112 SER A C 1
ATOM 871 O O . SER A 1 112 ? -0.680 4.496 13.876 1.00 85.06 112 SER A O 1
ATOM 873 N N . LEU A 1 113 ? -1.627 3.014 15.278 1.00 85.81 113 LEU A N 1
ATOM 874 C CA . LEU A 1 113 ? -2.996 3.367 14.916 1.00 85.81 113 LEU A CA 1
ATOM 875 C C . LEU A 1 113 ? -3.397 4.670 15.612 1.00 85.81 113 LEU A C 1
ATOM 877 O O . LEU A 1 113 ? -3.203 4.849 16.809 1.00 85.81 113 LEU A O 1
ATOM 881 N N . LYS A 1 114 ? -3.977 5.597 14.845 1.00 87.56 114 LYS A N 1
ATOM 882 C CA . LYS A 1 114 ? -4.493 6.848 15.407 1.00 87.56 114 LYS A CA 1
ATOM 883 C C . LYS A 1 114 ? -5.758 6.573 16.239 1.00 87.56 114 LYS A C 1
ATOM 885 O O . LYS A 1 114 ? -6.562 5.726 15.825 1.00 87.56 114 LYS A O 1
ATOM 890 N N . PRO A 1 115 ? -5.988 7.306 17.343 1.00 91.31 115 PRO A N 1
ATOM 891 C CA . PRO A 1 115 ? -7.260 7.249 18.046 1.00 91.31 115 PRO A CA 1
ATOM 892 C C . PRO A 1 115 ? -8.402 7.767 17.169 1.00 91.31 115 PRO A C 1
ATOM 894 O O . PRO A 1 115 ? -8.225 8.620 16.295 1.00 91.31 115 PRO A O 1
ATOM 897 N N . CYS A 1 116 ? -9.592 7.215 17.368 1.00 91.62 116 CYS A N 1
ATOM 898 C CA . CYS A 1 116 ? -10.781 7.581 16.617 1.00 91.62 116 CYS A CA 1
ATOM 899 C C . CYS A 1 116 ? -11.289 8.942 17.074 1.00 91.62 116 CYS A C 1
ATOM 901 O O . CYS A 1 116 ? -11.853 9.067 18.161 1.00 91.62 116 CYS A O 1
ATOM 903 N N . LYS A 1 117 ? -11.167 9.948 16.205 1.00 91.62 117 LYS A N 1
ATOM 904 C CA . LYS A 1 117 ? -11.655 11.301 16.490 1.00 91.62 117 LYS A CA 1
ATOM 905 C C . LYS A 1 117 ? -13.108 11.320 16.969 1.00 91.62 117 LYS A C 1
ATOM 907 O O . LYS A 1 117 ? -13.406 11.929 17.980 1.00 91.62 117 LYS A O 1
ATOM 912 N N . PHE A 1 118 ? -14.012 10.598 16.305 1.00 92.50 118 PHE A N 1
ATOM 913 C CA . PHE A 1 118 ? -15.433 10.661 16.652 1.00 92.50 118 PHE A CA 1
ATOM 914 C C . PHE A 1 118 ? -15.711 10.042 18.022 1.00 92.50 118 PHE A C 1
ATOM 916 O O . PHE A 1 118 ? -16.442 10.617 18.823 1.00 92.50 118 PHE A O 1
ATOM 923 N N . TYR A 1 119 ? -15.066 8.912 18.315 1.00 93.00 119 TYR A N 1
ATOM 924 C CA . TYR A 1 119 ? -15.196 8.261 19.609 1.00 93.00 119 TYR A CA 1
ATOM 925 C C . TYR A 1 119 ? -14.629 9.127 20.740 1.00 93.00 119 TYR A C 1
ATOM 927 O O . TYR A 1 119 ? -15.311 9.344 21.734 1.00 93.00 119 TYR A O 1
ATOM 935 N N . HIS A 1 120 ? -13.418 9.668 20.576 1.00 90.62 120 HIS A N 1
ATOM 936 C CA . HIS A 1 120 ? -12.749 10.432 21.633 1.00 90.62 120 HIS A CA 1
ATOM 937 C C . HIS A 1 120 ? -13.284 11.859 21.814 1.00 90.62 120 HIS A C 1
ATOM 939 O O . HIS A 1 120 ? -13.206 12.378 22.922 1.00 90.62 120 HIS A O 1
ATOM 945 N N . ILE A 1 121 ? -13.845 12.475 20.768 1.00 90.38 121 ILE A N 1
ATOM 946 C CA . ILE A 1 121 ? -14.397 13.839 20.826 1.00 90.38 121 ILE A CA 1
ATOM 947 C C . ILE A 1 121 ? -15.891 13.822 21.172 1.00 90.38 121 ILE A C 1
ATOM 949 O O . ILE A 1 121 ? -16.342 14.579 22.026 1.00 90.38 121 ILE A O 1
ATOM 953 N N . HIS A 1 122 ? -16.684 12.961 20.525 1.00 90.19 122 HIS A N 1
ATOM 954 C CA . HIS A 1 122 ? -18.145 12.937 20.700 1.00 90.19 122 HIS A CA 1
ATOM 955 C C . HIS A 1 122 ? -18.639 11.816 21.619 1.00 90.19 122 HIS A C 1
ATOM 957 O O . HIS A 1 122 ? -19.844 11.698 21.844 1.00 90.19 122 HIS A O 1
ATOM 963 N N . GLY A 1 123 ? -17.746 10.949 22.100 1.00 90.94 123 GLY A N 1
ATOM 964 C CA . GLY A 1 123 ? -18.103 9.779 22.903 1.00 90.94 123 GLY A CA 1
ATOM 965 C C . GLY A 1 123 ? -18.746 8.638 22.106 1.00 90.94 123 GLY A C 1
ATOM 966 O O . GLY A 1 123 ? -19.144 7.638 22.699 1.00 90.94 123 GLY A O 1
ATOM 967 N N . LYS A 1 124 ? -18.882 8.762 20.775 1.00 93.56 124 LYS A N 1
ATOM 968 C CA . LYS A 1 124 ? -19.484 7.732 19.915 1.00 93.56 124 LYS A CA 1
ATOM 969 C C . LYS A 1 124 ? -18.863 7.696 18.523 1.00 93.56 124 LYS A C 1
ATOM 971 O O . LYS A 1 124 ? -18.513 8.723 17.951 1.00 93.56 124 LYS A O 1
ATOM 976 N N . CYS A 1 125 ? -18.787 6.503 17.944 1.00 93.88 125 CYS A N 1
ATOM 977 C CA . CYS A 1 125 ? -18.401 6.309 16.553 1.00 93.88 125 CYS A CA 1
ATOM 978 C C . CYS A 1 125 ? -19.476 5.497 15.835 1.00 93.88 125 CYS A C 1
ATOM 980 O O . CYS A 1 125 ? -19.735 4.355 16.207 1.00 93.88 125 CYS A O 1
ATOM 982 N N . ASP A 1 126 ? -20.052 6.054 14.771 1.00 93.56 126 ASP A N 1
ATOM 983 C CA . ASP A 1 126 ? -21.114 5.390 14.003 1.00 93.56 126 ASP A CA 1
ATOM 984 C C . ASP A 1 126 ? -20.607 4.160 13.221 1.00 93.56 126 ASP A C 1
ATOM 986 O O . ASP A 1 126 ? -21.394 3.323 12.786 1.00 93.56 126 ASP A O 1
ATOM 990 N N . ILE A 1 127 ? -19.283 4.014 13.069 1.00 89.06 127 ILE A N 1
ATOM 991 C CA . ILE A 1 127 ? -18.645 2.832 12.462 1.00 89.06 127 ILE A CA 1
ATOM 992 C C . ILE A 1 127 ? -18.654 1.635 13.440 1.00 89.06 127 ILE A C 1
ATOM 994 O O . ILE A 1 127 ? -18.546 0.481 13.015 1.00 89.06 127 ILE A O 1
ATOM 998 N N . GLY A 1 128 ? -18.801 1.895 14.745 1.00 85.00 128 GLY A N 1
ATOM 999 C CA . GLY A 1 128 ? -18.830 0.876 15.798 1.00 85.00 128 GLY A CA 1
ATOM 1000 C C . GLY A 1 128 ? -17.545 0.046 15.871 1.00 85.00 128 GLY A C 1
ATOM 1001 O O . GLY A 1 128 ? -16.453 0.546 15.603 1.00 85.00 128 GLY A O 1
ATOM 1002 N N . GLU A 1 129 ? -17.683 -1.245 16.180 1.00 79.38 129 GLU A N 1
ATOM 1003 C CA . GLU A 1 129 ? -16.574 -2.212 16.324 1.00 79.38 129 GLU A CA 1
ATOM 1004 C C . GLU A 1 129 ? -15.750 -2.413 15.043 1.00 79.38 129 GLU A C 1
ATOM 1006 O O . GLU A 1 129 ? -14.633 -2.920 15.072 1.00 79.38 129 GLU A O 1
ATOM 1011 N N . ASN A 1 130 ? -16.283 -1.993 13.893 1.00 81.00 130 ASN A N 1
ATOM 1012 C CA . ASN A 1 130 ? -15.574 -2.041 12.620 1.00 81.00 130 ASN A CA 1
ATOM 1013 C C . ASN A 1 130 ? -14.743 -0.778 12.357 1.00 81.00 130 ASN A C 1
ATOM 1015 O O . ASN A 1 130 ? -14.213 -0.625 11.248 1.00 81.00 130 ASN A O 1
ATOM 1019 N N . CYS A 1 131 ? -14.651 0.153 13.311 1.00 85.44 131 CYS A N 1
ATOM 1020 C CA . CYS A 1 131 ? -13.816 1.336 13.170 1.00 85.44 131 CYS A CA 1
ATOM 1021 C C . CYS A 1 131 ? -12.351 0.931 12.984 1.00 85.44 131 CYS A C 1
ATOM 1023 O O . CYS A 1 131 ? -11.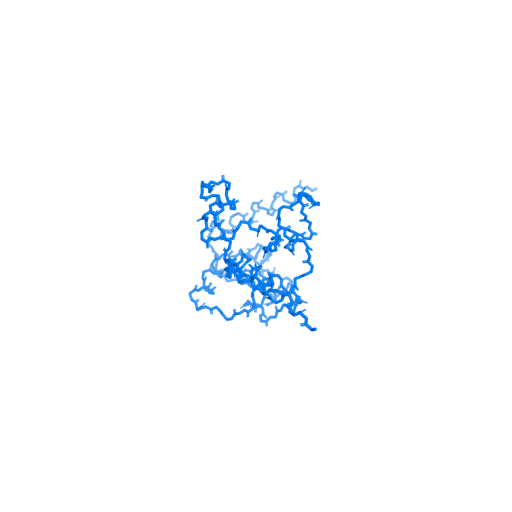838 0.028 13.632 1.00 85.44 131 CYS A O 1
ATOM 1025 N N . PHE A 1 132 ? -11.674 1.575 12.034 1.00 84.69 132 PHE A N 1
ATOM 1026 C CA . PHE A 1 132 ? -10.252 1.317 11.792 1.00 84.69 132 PHE A CA 1
ATOM 1027 C C . PHE A 1 132 ? -9.342 2.002 12.825 1.00 84.69 132 PHE A C 1
ATOM 1029 O O . PHE A 1 132 ? -8.184 1.626 12.979 1.00 84.69 132 PHE A O 1
ATOM 1036 N N . TYR A 1 133 ? -9.861 3.030 13.490 1.00 87.81 133 TYR A N 1
ATOM 1037 C CA . TYR A 1 133 ? -9.147 3.830 14.474 1.00 87.81 133 TYR A CA 1
ATOM 1038 C C . TYR A 1 133 ? -9.403 3.301 15.886 1.00 87.81 133 TYR A C 1
ATOM 1040 O O . TYR A 1 133 ? -10.418 2.653 16.133 1.00 87.81 133 TYR A O 1
ATOM 1048 N N . LEU A 1 134 ? -8.498 3.596 16.819 1.00 88.31 134 LEU A N 1
ATOM 1049 C CA . LEU A 1 134 ? -8.591 3.075 18.185 1.00 88.31 134 LEU A CA 1
ATOM 1050 C C . LEU A 1 134 ? -9.749 3.729 18.957 1.00 88.31 134 LEU A C 1
ATOM 1052 O O . LEU A 1 134 ? -9.890 4.948 18.934 1.00 88.31 134 LEU A O 1
ATOM 1056 N N . HIS A 1 135 ? -10.556 2.923 19.650 1.00 89.06 135 HIS A N 1
ATOM 1057 C CA . HIS A 1 135 ? -11.542 3.374 20.653 1.00 89.06 135 HIS A CA 1
ATOM 1058 C C . HIS A 1 135 ? -11.039 3.173 22.099 1.00 89.06 135 HIS A C 1
ATOM 1060 O O . HIS A 1 135 ? -11.742 3.488 23.055 1.00 89.06 135 HIS A O 1
ATOM 1066 N N . GLY A 1 136 ? -9.850 2.585 22.264 1.00 83.56 136 GLY A N 1
ATOM 1067 C CA . GLY A 1 136 ? -9.251 2.280 23.564 1.00 83.56 136 GLY A CA 1
ATOM 1068 C C . GLY A 1 136 ? -8.512 3.466 24.182 1.00 83.56 136 GLY A C 1
ATOM 1069 O O . GLY A 1 136 ? -8.801 4.620 23.887 1.00 83.56 136 GLY A O 1
ATOM 1070 N N . GLU A 1 137 ? -7.542 3.182 25.048 1.00 82.12 137 GLU A N 1
ATOM 1071 C CA . GLU A 1 137 ? -6.729 4.223 25.680 1.00 82.12 137 GLU A CA 1
ATOM 1072 C C . GLU A 1 137 ? -5.930 5.024 24.640 1.00 82.12 137 GLU A C 1
ATOM 1074 O O . GLU A 1 137 ? -5.284 4.470 23.750 1.00 82.12 137 GLU A O 1
ATOM 1079 N N . ALA A 1 138 ? -5.977 6.347 24.776 1.00 85.50 138 ALA A N 1
ATOM 1080 C CA . ALA A 1 138 ? -5.263 7.305 23.946 1.00 85.50 138 ALA A CA 1
ATOM 1081 C C . ALA A 1 138 ? -4.568 8.319 24.859 1.00 85.50 138 ALA A C 1
ATOM 1083 O O . ALA A 1 138 ? -5.105 8.678 25.911 1.00 85.50 138 ALA A O 1
ATOM 1084 N N . THR A 1 139 ? -3.372 8.781 24.485 1.00 87.12 139 THR A N 1
ATOM 1085 C CA . THR A 1 139 ? -2.643 9.744 25.322 1.00 87.12 139 THR A CA 1
ATOM 1086 C C . THR A 1 139 ? -3.331 11.113 25.288 1.00 87.12 139 THR A C 1
ATOM 1088 O O . THR A 1 139 ? -3.920 11.463 24.256 1.00 87.12 139 THR A O 1
ATOM 1091 N N . PRO A 1 140 ? -3.243 11.921 26.359 1.00 87.25 140 PRO A N 1
ATOM 1092 C CA . PRO A 1 140 ? -3.807 13.270 26.371 1.00 87.25 140 PRO A CA 1
ATOM 1093 C C . PRO A 1 140 ? -3.331 14.129 25.193 1.00 87.25 140 PRO A C 1
ATOM 1095 O O . PRO A 1 140 ? -4.129 14.850 24.599 1.00 87.25 140 PRO A O 1
ATOM 1098 N N . GLU A 1 141 ? -2.063 13.997 24.793 1.00 88.00 141 GLU A N 1
ATOM 1099 C CA . GLU A 1 141 ? -1.496 14.710 23.644 1.00 88.00 141 GLU A CA 1
ATOM 1100 C C . GLU A 1 141 ? -2.176 14.285 22.341 1.00 88.00 141 GLU A C 1
ATOM 1102 O O . GLU A 1 141 ? -2.534 15.123 21.515 1.00 88.00 141 GLU A O 1
ATOM 1107 N N . SER A 1 142 ? -2.400 12.980 22.158 1.00 84.44 142 SER A N 1
ATOM 1108 C CA . SER A 1 142 ? -3.089 12.471 20.972 1.00 84.44 142 SER A CA 1
ATOM 1109 C C . SER A 1 142 ? -4.538 12.956 20.897 1.00 84.44 142 SER A C 1
ATOM 1111 O O . SER A 1 142 ? -4.998 13.290 19.811 1.00 84.44 142 SER A O 1
ATOM 1113 N N . ILE A 1 143 ? -5.231 13.071 22.034 1.00 86.19 143 ILE A N 1
ATOM 1114 C CA . ILE A 1 143 ? -6.600 13.596 22.103 1.00 86.19 143 ILE A CA 1
ATOM 1115 C C . ILE A 1 143 ? -6.618 15.105 21.817 1.00 86.19 143 ILE A C 1
ATOM 1117 O O . ILE A 1 143 ? -7.479 15.563 21.070 1.00 86.19 143 ILE A O 1
ATOM 1121 N N . SER A 1 144 ? -5.654 15.871 22.344 1.00 87.38 144 SER A N 1
ATOM 1122 C CA . SER A 1 144 ? -5.515 17.307 22.046 1.00 87.38 144 SER A CA 1
ATOM 1123 C C . SER A 1 144 ? -5.357 17.555 20.546 1.00 87.38 144 SER A C 1
ATOM 1125 O O . SER A 1 144 ? -6.110 18.334 19.969 1.00 87.38 144 SER A O 1
ATOM 1127 N N . ASN A 1 145 ? -4.462 16.806 19.891 1.00 87.69 145 ASN A N 1
ATOM 1128 C CA . ASN A 1 145 ? -4.254 16.905 18.445 1.00 87.69 145 ASN A CA 1
ATOM 1129 C C . ASN A 1 145 ? -5.539 16.607 17.650 1.00 87.69 145 ASN A C 1
ATOM 1131 O O . ASN A 1 145 ? -5.782 17.217 16.613 1.00 87.69 145 ASN A O 1
ATOM 1135 N N . LEU A 1 146 ? -6.379 15.681 18.128 1.00 86.94 146 LEU A N 1
ATOM 1136 C CA . LEU A 1 146 ? -7.655 15.368 17.478 1.00 86.94 146 LEU A CA 1
ATOM 1137 C C . LEU A 1 146 ? -8.668 16.514 17.599 1.00 86.94 146 LEU A C 1
ATOM 1139 O O . LEU A 1 146 ? -9.381 16.773 16.630 1.00 86.94 146 LEU A O 1
ATOM 1143 N N . HIS A 1 147 ? -8.734 17.197 18.748 1.00 85.56 147 HIS A N 1
ATOM 1144 C CA . HIS A 1 147 ? -9.575 18.389 18.910 1.00 85.56 147 HIS A CA 1
ATOM 1145 C C . HIS A 1 147 ? -9.112 19.526 17.996 1.00 85.56 147 HIS A C 1
ATOM 1147 O O . HIS A 1 147 ? -9.926 20.087 17.271 1.00 85.56 147 HIS A O 1
ATOM 1153 N N . GLU A 1 148 ? -7.805 19.789 17.933 1.00 86.62 148 GLU A N 1
ATOM 1154 C CA . GLU A 1 148 ? -7.242 20.806 17.037 1.00 86.62 148 GLU A CA 1
ATOM 1155 C C . GLU A 1 148 ? -7.552 20.507 15.559 1.00 86.62 148 GLU A C 1
ATOM 1157 O O . GLU A 1 148 ? -7.983 21.390 14.816 1.00 86.62 148 GLU A O 1
ATOM 1162 N N . GLU A 1 149 ? -7.386 19.255 15.111 1.00 83.31 149 GLU A N 1
ATOM 1163 C CA . GLU A 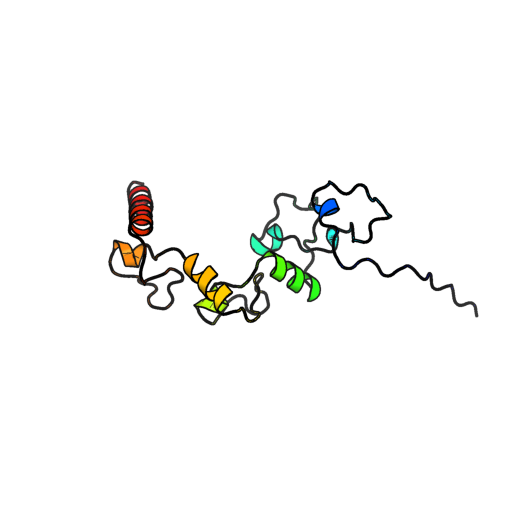1 149 ? -7.767 18.833 13.753 1.00 83.31 149 GLU A CA 1
ATOM 1164 C C . GLU A 1 149 ? -9.279 19.016 13.489 1.00 83.31 149 GLU A C 1
ATOM 1166 O O . GLU A 1 149 ? -9.674 19.365 12.373 1.00 83.31 149 GLU A O 1
ATOM 1171 N N . TYR A 1 150 ? -10.131 18.787 14.494 1.00 80.50 150 TYR A N 1
ATOM 1172 C CA . TYR A 1 150 ? -11.588 18.916 14.386 1.00 80.50 150 TYR A CA 1
ATOM 1173 C C . TYR A 1 150 ? -12.061 20.376 14.330 1.00 80.50 150 TYR A C 1
ATOM 1175 O O . TYR A 1 150 ? -12.905 20.721 13.495 1.00 80.50 150 TYR A O 1
ATOM 1183 N N . ASP A 1 151 ? -11.500 21.241 15.172 1.00 79.38 151 ASP A N 1
ATOM 1184 C CA . ASP A 1 151 ? -11.859 22.660 15.250 1.00 79.38 151 ASP A CA 1
ATOM 1185 C C . ASP A 1 151 ? -11.438 23.413 13.981 1.00 79.38 151 ASP A C 1
ATOM 1187 O O . ASP A 1 151 ? -12.200 24.221 13.443 1.00 79.38 151 ASP A O 1
ATOM 1191 N N . ASN A 1 152 ? -10.270 23.072 13.428 1.00 76.69 152 ASN A N 1
ATOM 1192 C CA . ASN A 1 152 ? -9.801 23.614 12.152 1.00 76.69 152 ASN A CA 1
ATOM 1193 C C . ASN A 1 152 ? -10.709 23.223 10.973 1.00 76.69 152 ASN A C 1
ATOM 1195 O O . ASN A 1 152 ? -10.863 23.996 10.031 1.00 76.69 152 ASN A O 1
ATOM 1199 N N . PHE A 1 153 ? -11.330 22.039 11.016 1.00 68.38 153 PHE A N 1
ATOM 1200 C CA . PHE A 1 153 ? -12.256 21.586 9.975 1.00 68.38 153 PHE A CA 1
ATOM 1201 C C . PHE A 1 153 ? -13.664 22.178 10.133 1.00 68.38 153 PHE A C 1
ATOM 1203 O O . PHE A 1 153 ? -14.337 22.412 9.138 1.00 68.38 153 PHE A O 1
ATOM 1210 N N . SER A 1 154 ? -14.107 22.438 11.366 1.00 64.69 154 SER A N 1
ATOM 1211 C CA . SER A 1 154 ? -15.436 23.008 11.658 1.00 64.69 154 SER A CA 1
ATOM 1212 C C . SER A 1 154 ? -15.513 24.529 11.451 1.00 64.69 154 SER A C 1
ATOM 1214 O O . SER A 1 154 ? -16.595 25.106 11.528 1.00 64.69 154 SER A O 1
ATOM 1216 N N . SER A 1 155 ? -14.369 25.178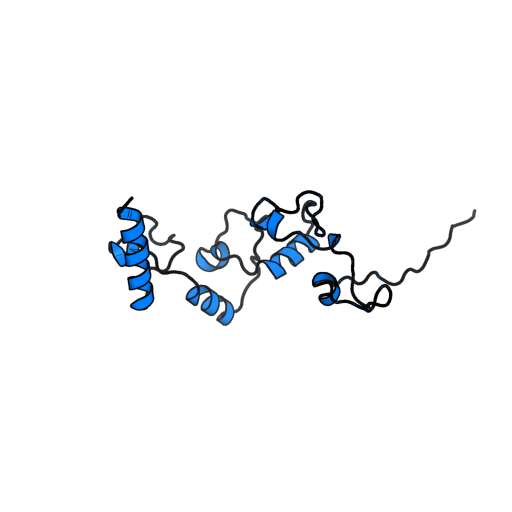 11.213 1.00 64.12 155 SER A N 1
ATOM 1217 C CA . SER A 1 155 ? -14.238 26.628 11.007 1.00 64.12 155 SER A CA 1
ATOM 1218 C C . SER A 1 155 ? -14.269 27.055 9.526 1.00 64.12 155 SER A C 1
ATOM 1220 O O . SER A 1 155 ? -14.108 28.241 9.229 1.00 64.12 155 SER A O 1
ATOM 1222 N N . HIS A 1 156 ? -14.472 26.106 8.606 1.00 49.78 156 HIS A N 1
ATOM 1223 C CA . HIS A 1 156 ? -14.592 26.302 7.156 1.00 49.78 156 HIS A CA 1
ATOM 1224 C C . HIS A 1 156 ? -15.935 25.781 6.640 1.00 49.78 156 HIS A C 1
ATOM 1226 O O . HIS A 1 156 ? -16.433 26.379 5.659 1.00 49.78 156 HIS A O 1
#

Organism: NCBI:txid101127

Radius of gyration: 22.71 Å; chains: 1; bounding box: 52×59×64 Å